Protein AF-A0A8I0S480-F1 (afdb_monomer_lite)

pLDDT: mean 86.96, std 5.34, range [71.5, 93.38]

Sequence (64 aa):
MLFFLLSESDIAKFICRDYDNIPVSKRNQFTSLEEAELAKKRDAKHHLKILKLLRNGGYSIIDL

Foldseek 3Di:
DKKFWAAPVQVVCVLVVVNVVQDPVRRHIDDDPVVNVCCCVVVVVLNTWIWAADPVRDIDTDRD

Structure (mmCIF, N/CA/C/O backbone):
data_AF-A0A8I0S480-F1
#
_entry.id   AF-A0A8I0S480-F1
#
loop_
_atom_site.group_PDB
_atom_site.id
_atom_site.type_symbol
_atom_site.label_atom_id
_atom_site.label_alt_id
_atom_site.label_comp_id
_atom_site.label_asym_id
_atom_site.label_entity_id
_atom_site.label_seq_id
_atom_site.pdbx_PDB_ins_code
_atom_site.Cartn_x
_atom_site.Cartn_y
_atom_site.Cartn_z
_atom_site.occupancy
_atom_site.B_iso_or_equiv
_atom_site.auth_seq_id
_atom_site.auth_comp_id
_atom_site.auth_asym_id
_atom_site.auth_atom_id
_atom_site.pdbx_PDB_model_num
ATOM 1 N N . MET A 1 1 ? 8.839 9.705 2.971 1.00 85.31 1 MET A N 1
ATOM 2 C CA . MET A 1 1 ? 8.818 8.243 2.751 1.00 85.31 1 MET A CA 1
ATOM 3 C C . MET A 1 1 ? 7.353 7.893 2.654 1.00 85.31 1 MET A C 1
ATOM 5 O O . MET A 1 1 ? 6.598 8.489 3.408 1.00 85.31 1 MET A O 1
ATOM 9 N N . LEU A 1 2 ? 6.943 7.080 1.688 1.00 89.44 2 LEU A N 1
ATOM 10 C CA . LEU A 1 2 ? 5.521 6.809 1.464 1.00 89.44 2 LEU A CA 1
ATOM 11 C C . LEU A 1 2 ? 5.218 5.354 1.776 1.00 89.44 2 LEU A C 1
ATOM 13 O O . LEU A 1 2 ? 6.066 4.489 1.559 1.00 89.44 2 LEU A O 1
ATOM 17 N N . PHE A 1 3 ? 4.018 5.103 2.273 1.00 92.06 3 PHE A N 1
ATOM 18 C CA . PHE A 1 3 ? 3.523 3.769 2.568 1.00 92.06 3 PHE A CA 1
ATOM 19 C C . PHE A 1 3 ? 2.209 3.566 1.830 1.00 92.06 3 PHE A C 1
ATOM 21 O O . PHE A 1 3 ? 1.390 4.479 1.773 1.00 92.06 3 PHE A O 1
ATOM 28 N N . PHE A 1 4 ? 2.009 2.383 1.267 1.00 90.69 4 PHE A N 1
ATOM 29 C CA . PHE A 1 4 ? 0.781 2.035 0.570 1.00 90.69 4 PHE A CA 1
ATOM 30 C C . PHE A 1 4 ? 0.210 0.747 1.131 1.00 90.69 4 PHE A C 1
ATOM 32 O O . PHE A 1 4 ? 0.949 -0.209 1.340 1.00 90.69 4 PHE A O 1
ATOM 39 N N . LEU A 1 5 ? -1.101 0.709 1.342 1.00 91.69 5 LEU A N 1
ATOM 40 C CA . LEU A 1 5 ? -1.798 -0.513 1.730 1.00 91.69 5 LEU A CA 1
ATOM 41 C C . LEU A 1 5 ? -2.423 -1.143 0.481 1.00 91.69 5 LEU A C 1
ATOM 43 O O . LEU A 1 5 ? -3.427 -0.642 -0.031 1.00 91.69 5 LEU A O 1
ATOM 47 N N . LEU A 1 6 ? -1.801 -2.209 -0.022 1.00 90.88 6 LEU A N 1
ATOM 48 C CA . LEU A 1 6 ? -2.109 -2.811 -1.322 1.00 90.88 6 LEU A CA 1
ATOM 49 C C . LEU A 1 6 ? -2.231 -4.335 -1.225 1.00 90.88 6 LEU A C 1
ATOM 51 O O . LEU A 1 6 ? -1.652 -4.974 -0.346 1.00 90.88 6 LEU A O 1
ATOM 55 N N . SER A 1 7 ? -2.987 -4.917 -2.155 1.00 89.88 7 SER A N 1
ATOM 56 C CA . SER A 1 7 ? -3.013 -6.368 -2.352 1.00 89.88 7 SER A CA 1
ATOM 57 C C . SER A 1 7 ? -1.706 -6.832 -3.001 1.00 89.88 7 SER A C 1
ATOM 59 O O . SER A 1 7 ? -1.021 -6.031 -3.637 1.00 89.88 7 SER A O 1
ATOM 61 N N . GLU A 1 8 ? -1.364 -8.118 -2.902 1.00 88.25 8 GLU A N 1
ATOM 62 C CA . GLU A 1 8 ? -0.180 -8.657 -3.594 1.00 88.25 8 GLU A CA 1
ATOM 63 C C . GLU A 1 8 ? -0.223 -8.389 -5.106 1.00 88.25 8 GLU A C 1
ATOM 65 O O . GLU A 1 8 ? 0.771 -7.964 -5.696 1.00 88.25 8 GLU A O 1
ATOM 70 N N . SER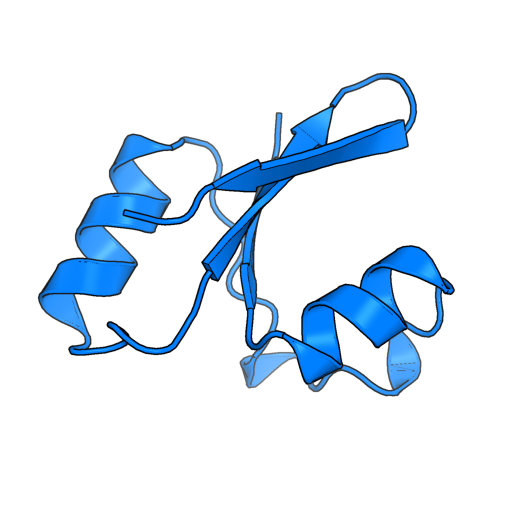 A 1 9 ? -1.399 -8.541 -5.719 1.00 90.06 9 SER A N 1
ATOM 71 C CA . SER A 1 9 ? -1.616 -8.273 -7.140 1.00 90.06 9 SER A CA 1
ATOM 72 C C . SER A 1 9 ? -1.363 -6.808 -7.502 1.00 90.06 9 SER A C 1
ATOM 74 O O . SER A 1 9 ? -0.751 -6.516 -8.528 1.00 90.06 9 SER A O 1
ATOM 76 N N . ASP A 1 10 ? -1.816 -5.871 -6.667 1.00 90.62 10 ASP A N 1
ATOM 77 C CA . ASP A 1 10 ? -1.611 -4.441 -6.914 1.00 90.62 10 ASP A CA 1
ATOM 78 C C . ASP A 1 10 ? -0.170 -4.008 -6.607 1.00 90.62 10 ASP A C 1
ATOM 80 O O . ASP A 1 10 ? 0.348 -3.115 -7.273 1.00 90.62 10 ASP A O 1
ATOM 84 N N . ILE A 1 11 ? 0.518 -4.672 -5.671 1.00 89.62 11 ILE A N 1
ATOM 85 C CA . ILE A 1 11 ? 1.962 -4.491 -5.453 1.00 89.62 11 ILE A CA 1
ATOM 86 C C . ILE A 1 11 ? 2.745 -4.915 -6.696 1.00 89.62 11 ILE A C 1
ATOM 88 O O . ILE A 1 11 ? 3.630 -4.178 -7.128 1.00 89.62 11 ILE A O 1
ATOM 92 N N . ALA A 1 12 ? 2.410 -6.055 -7.306 1.00 89.56 12 ALA A N 1
ATOM 93 C CA . ALA A 1 12 ? 3.067 -6.512 -8.530 1.00 89.56 12 ALA A CA 1
ATOM 94 C C . ALA A 1 12 ? 2.925 -5.482 -9.663 1.00 89.56 12 ALA A C 1
ATOM 96 O O . ALA A 1 12 ? 3.923 -5.081 -10.262 1.00 89.56 12 ALA A O 1
ATOM 97 N N . LYS A 1 13 ? 1.709 -4.965 -9.887 1.00 90.69 13 LYS A N 1
ATOM 98 C CA . LYS A 1 13 ? 1.464 -3.876 -10.848 1.00 90.69 13 LYS A CA 1
ATOM 99 C C . LYS A 1 13 ? 2.270 -2.624 -10.516 1.00 90.69 13 LYS A C 1
ATOM 101 O O . LYS A 1 13 ? 2.877 -2.031 -11.404 1.00 90.69 13 LYS A O 1
ATOM 106 N N . PHE A 1 14 ? 2.322 -2.248 -9.236 1.00 87.00 14 PHE A N 1
ATOM 107 C CA . PHE A 1 14 ? 3.072 -1.083 -8.776 1.00 87.00 14 PHE A CA 1
ATOM 108 C C . PHE A 1 14 ? 4.562 -1.211 -9.123 1.00 87.00 14 PHE A C 1
ATOM 110 O O . PHE A 1 14 ? 5.156 -0.285 -9.671 1.00 87.00 14 PHE A O 1
ATOM 117 N N . ILE A 1 15 ? 5.161 -2.373 -8.854 1.00 85.06 15 ILE A N 1
ATOM 118 C CA . ILE A 1 15 ? 6.573 -2.663 -9.152 1.00 85.06 15 ILE A CA 1
ATOM 119 C C . ILE A 1 15 ? 6.830 -2.639 -10.663 1.00 85.06 15 ILE A C 1
ATOM 121 O O . ILE A 1 15 ? 7.832 -2.083 -11.113 1.00 85.06 15 ILE A O 1
ATOM 125 N N . CYS A 1 16 ? 5.899 -3.173 -11.455 1.00 88.56 16 CYS A N 1
ATOM 126 C CA . CYS A 1 16 ? 5.943 -3.131 -12.916 1.00 88.56 16 CYS A CA 1
ATOM 127 C C . CYS A 1 16 ? 5.664 -1.739 -13.510 1.00 88.56 16 CYS A C 1
ATOM 129 O O . CYS A 1 16 ? 5.691 -1.596 -14.730 1.00 88.56 16 CYS A O 1
ATOM 131 N N . ARG A 1 17 ? 5.430 -0.712 -12.677 1.00 84.56 17 ARG A N 1
ATOM 132 C CA . ARG A 1 17 ? 5.040 0.652 -13.080 1.00 84.56 17 ARG A CA 1
ATOM 133 C C . ARG A 1 17 ? 3.715 0.716 -13.846 1.00 84.56 17 ARG A C 1
ATOM 135 O O . ARG A 1 17 ? 3.444 1.698 -14.531 1.00 84.56 17 ARG A O 1
ATOM 142 N N . ASP A 1 18 ? 2.877 -0.299 -13.682 1.00 87.75 18 ASP A N 1
ATOM 143 C CA . ASP A 1 18 ? 1.541 -0.397 -14.263 1.00 87.75 18 ASP A CA 1
ATOM 144 C C . ASP A 1 18 ? 0.505 0.271 -13.343 1.00 87.75 18 ASP A C 1
ATOM 146 O O . ASP A 1 18 ? -0.402 -0.352 -12.783 1.00 87.75 18 ASP A O 1
ATOM 150 N N . TYR A 1 19 ? 0.709 1.564 -13.089 1.00 81.81 19 TYR A N 1
ATOM 151 C CA . TYR A 1 19 ? -0.076 2.295 -12.096 1.00 81.81 19 TYR A CA 1
ATOM 152 C C . TYR A 1 19 ? -1.530 2.476 -12.526 1.00 81.81 19 TYR A C 1
ATOM 154 O O . TYR A 1 19 ? -2.420 2.439 -11.675 1.00 81.81 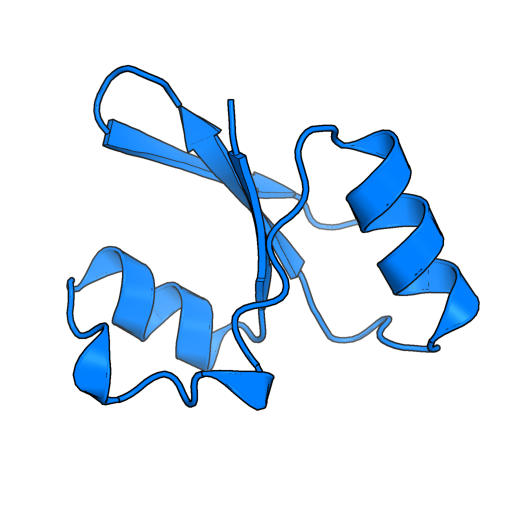19 TYR A O 1
ATOM 162 N N . ASP A 1 20 ? -1.786 2.638 -13.823 1.00 84.38 20 ASP A N 1
ATOM 163 C CA . ASP A 1 20 ? -3.123 2.889 -14.372 1.00 84.38 20 ASP A CA 1
ATOM 164 C C . ASP A 1 20 ? -4.091 1.731 -14.095 1.00 84.38 20 ASP A C 1
ATOM 166 O O . ASP A 1 20 ? -5.282 1.952 -13.879 1.00 84.38 20 ASP A O 1
ATOM 170 N N . ASN A 1 21 ? -3.563 0.512 -13.949 1.00 86.25 21 ASN A N 1
ATOM 171 C CA . ASN A 1 21 ? -4.329 -0.681 -13.587 1.00 86.25 21 ASN A CA 1
ATOM 172 C C . ASN A 1 21 ? -4.517 -0.891 -12.074 1.00 86.25 21 ASN A C 1
ATOM 174 O O . ASN A 1 21 ? -5.063 -1.920 -11.647 1.00 86.25 21 ASN A O 1
ATOM 178 N N . ILE A 1 22 ? -4.092 0.069 -11.248 1.00 84.94 22 ILE A N 1
ATOM 179 C CA . ILE A 1 22 ? -4.404 0.133 -9.818 1.00 84.94 22 ILE A CA 1
ATOM 180 C C . ILE A 1 22 ? -5.483 1.208 -9.624 1.00 84.94 22 ILE A C 1
ATOM 182 O O . ILE A 1 22 ? -5.168 2.397 -9.729 1.00 84.94 22 ILE A O 1
ATOM 186 N N . PRO A 1 23 ? -6.742 0.840 -9.313 1.00 82.62 23 PRO A N 1
ATOM 187 C C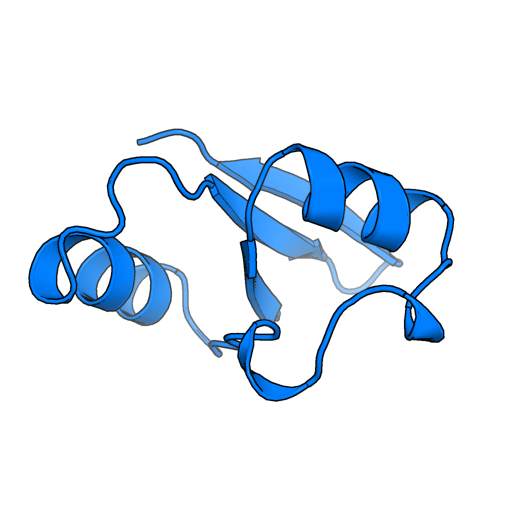A . PRO A 1 23 ? -7.818 1.805 -9.099 1.00 82.62 23 PRO A CA 1
ATOM 188 C C . PRO A 1 23 ? -7.444 2.857 -8.052 1.00 82.62 23 PRO A C 1
ATOM 190 O O . PRO A 1 23 ? -6.929 2.508 -6.990 1.00 82.62 23 PRO A O 1
ATOM 193 N N . VAL A 1 24 ? -7.745 4.135 -8.309 1.00 76.19 24 VAL A N 1
ATOM 194 C CA . VAL A 1 24 ? -7.412 5.246 -7.392 1.00 76.19 24 VAL A CA 1
ATOM 195 C C . VAL A 1 24 ? -7.975 5.014 -5.987 1.00 76.19 24 VAL A C 1
ATOM 197 O O . VAL A 1 24 ? -7.277 5.242 -5.005 1.00 76.19 24 VAL A O 1
ATOM 200 N N . SER A 1 25 ? -9.183 4.451 -5.882 1.00 77.88 25 SER A N 1
ATOM 201 C CA . SER A 1 25 ? -9.822 4.096 -4.606 1.00 77.88 25 SER A CA 1
ATOM 202 C C . SER A 1 25 ? -9.066 3.043 -3.784 1.00 77.88 25 SER A C 1
ATOM 204 O O . SER A 1 25 ? -9.326 2.896 -2.593 1.00 77.88 25 SER A O 1
ATOM 206 N N . LYS A 1 26 ? -8.132 2.305 -4.397 1.00 76.50 26 LYS A N 1
ATOM 207 C CA . LYS A 1 26 ? -7.294 1.291 -3.740 1.00 76.50 26 LYS A CA 1
ATOM 208 C C . LYS A 1 26 ? -5.884 1.787 -3.415 1.00 76.50 26 LYS A C 1
ATOM 210 O O . LYS A 1 26 ? -5.167 1.110 -2.684 1.00 76.50 26 LYS A O 1
ATOM 215 N N . ARG A 1 27 ? -5.480 2.965 -3.904 1.00 76.19 27 ARG A N 1
ATOM 216 C CA . ARG A 1 27 ? -4.156 3.566 -3.660 1.00 76.19 27 ARG A CA 1
ATOM 217 C C . ARG A 1 27 ? -4.114 4.256 -2.292 1.00 76.19 27 ARG A C 1
ATOM 219 O O . ARG A 1 27 ? -3.892 5.459 -2.203 1.00 76.19 27 ARG A O 1
ATOM 226 N N . ASN A 1 28 ? -4.357 3.498 -1.223 1.00 84.25 28 ASN A N 1
ATOM 227 C CA . ASN A 1 28 ? -4.328 4.013 0.147 1.00 84.25 28 ASN A CA 1
ATOM 228 C C . ASN A 1 28 ? -2.896 4.432 0.500 1.00 84.25 28 ASN A C 1
ATOM 230 O O . ASN A 1 28 ? -2.075 3.571 0.811 1.00 84.25 28 ASN A O 1
ATOM 234 N N . GLN A 1 29 ? -2.599 5.726 0.394 1.00 89.62 29 GLN A N 1
ATOM 235 C CA . GLN A 1 29 ? -1.281 6.303 0.638 1.00 89.62 29 GLN A CA 1
ATOM 236 C C . GLN A 1 29 ? -1.209 6.893 2.048 1.00 89.62 29 GLN A C 1
ATOM 238 O O . GLN A 1 29 ? -2.082 7.655 2.454 1.00 89.62 29 GLN A O 1
ATOM 243 N N . PHE A 1 30 ? -0.124 6.596 2.753 1.00 92.38 30 PHE A N 1
ATOM 244 C CA . PHE A 1 30 ? 0.147 7.055 4.111 1.00 92.38 30 PHE A CA 1
ATOM 245 C C . PHE A 1 30 ? 1.543 7.665 4.200 1.00 92.38 30 PHE A C 1
ATOM 247 O O . PHE A 1 30 ? 2.438 7.360 3.397 1.00 92.38 30 PHE A O 1
ATOM 254 N N . THR A 1 31 ? 1.736 8.539 5.186 1.00 92.12 31 THR A N 1
ATOM 255 C CA . THR A 1 31 ? 3.007 9.251 5.383 1.00 92.12 31 THR A CA 1
ATOM 256 C C . THR A 1 31 ? 3.880 8.614 6.458 1.00 92.12 31 THR A C 1
ATOM 258 O O . THR A 1 31 ? 5.095 8.833 6.471 1.00 92.12 31 THR A O 1
ATOM 261 N N . SER A 1 32 ? 3.295 7.753 7.294 1.00 93.19 32 SER A N 1
ATOM 262 C CA . SER A 1 32 ? 3.992 6.967 8.308 1.00 93.19 32 SER A CA 1
ATOM 263 C C . SER A 1 32 ? 3.610 5.480 8.257 1.00 93.19 32 SER A C 1
ATOM 265 O O . SER A 1 32 ? 2.573 5.097 7.713 1.00 93.19 32 SER A O 1
ATOM 267 N N . LEU A 1 33 ? 4.480 4.631 8.817 1.00 91.81 33 LEU A N 1
ATOM 268 C CA . LEU A 1 33 ? 4.202 3.202 8.974 1.00 91.81 33 LEU A CA 1
ATOM 269 C C . LEU A 1 33 ? 3.044 2.983 9.956 1.00 91.81 33 LEU A C 1
ATOM 271 O O . LEU A 1 33 ? 2.160 2.181 9.687 1.00 91.81 33 LEU A O 1
ATOM 275 N N . GLU A 1 34 ? 3.029 3.744 11.050 1.00 92.94 34 GLU A N 1
ATOM 276 C CA . GLU A 1 34 ? 2.003 3.672 12.091 1.00 92.94 34 GLU A CA 1
ATOM 277 C C . GLU A 1 34 ? 0.599 3.959 11.537 1.00 92.94 34 GLU A C 1
ATOM 279 O O . GLU A 1 34 ? -0.334 3.205 11.804 1.00 92.94 34 GLU A O 1
ATOM 284 N N . GLU A 1 35 ? 0.449 4.982 10.687 1.00 91.94 35 GLU A N 1
ATOM 285 C CA . GLU A 1 35 ? -0.817 5.275 9.999 1.00 91.94 35 GLU A CA 1
ATOM 286 C C . GLU A 1 35 ? -1.289 4.091 9.144 1.00 91.94 35 GLU A C 1
ATOM 288 O O . GLU A 1 35 ? -2.465 3.720 9.183 1.00 91.94 35 GLU A O 1
ATOM 293 N N . ALA A 1 36 ? -0.372 3.472 8.395 1.00 91.31 36 ALA A N 1
ATOM 294 C CA . ALA A 1 36 ? -0.682 2.331 7.540 1.00 91.31 36 ALA A CA 1
ATOM 295 C C . ALA A 1 36 ? -1.061 1.083 8.359 1.00 91.31 36 ALA A C 1
ATOM 297 O O . ALA A 1 36 ? -1.997 0.365 8.001 1.00 91.31 36 ALA A O 1
ATOM 298 N N . GLU A 1 37 ? -0.377 0.834 9.477 1.00 91.38 37 GLU A N 1
ATOM 299 C CA . GLU A 1 37 ? -0.682 -0.263 10.400 1.00 91.38 37 GLU A CA 1
ATOM 300 C C . GLU A 1 37 ? -2.036 -0.082 11.089 1.00 91.38 37 GLU A C 1
ATOM 302 O O . GLU A 1 37 ? -2.831 -1.024 11.158 1.00 91.38 37 GLU A O 1
ATOM 307 N N . LEU A 1 38 ? -2.324 1.128 11.572 1.00 90.69 38 LEU A N 1
ATOM 308 C CA . LEU A 1 38 ? -3.611 1.464 12.176 1.00 90.69 38 LEU A CA 1
ATOM 309 C C . LEU A 1 38 ? -4.744 1.305 11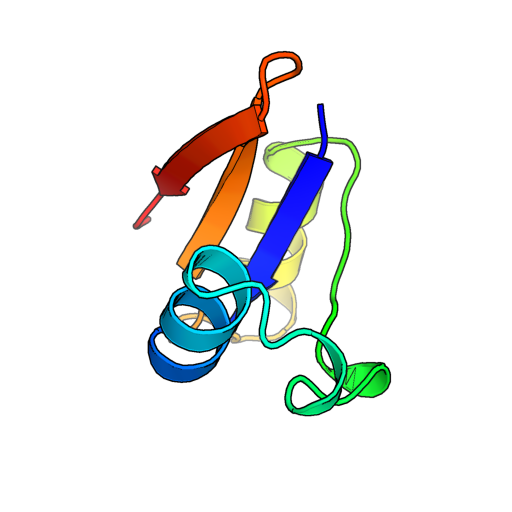.164 1.00 90.69 38 LEU A C 1
ATOM 311 O O . LEU A 1 38 ? -5.769 0.712 11.498 1.00 90.69 38 LEU A O 1
ATOM 315 N N . ALA A 1 39 ? -4.554 1.753 9.921 1.00 88.62 39 ALA A N 1
ATOM 316 C CA . ALA A 1 39 ? -5.528 1.558 8.850 1.00 88.62 39 ALA A CA 1
ATOM 317 C C . ALA A 1 39 ? -5.741 0.068 8.524 1.00 88.62 39 ALA A C 1
ATOM 319 O O . ALA A 1 39 ? -6.885 -0.369 8.386 1.00 88.62 39 ALA A O 1
ATOM 320 N N . LYS A 1 40 ? -4.667 -0.738 8.474 1.00 87.50 40 LYS A N 1
ATOM 321 C CA . LYS A 1 40 ? -4.749 -2.199 8.272 1.00 87.50 40 LYS A CA 1
ATOM 322 C C . LYS A 1 40 ? -5.600 -2.864 9.359 1.00 87.50 40 LYS A C 1
ATOM 324 O O . LYS A 1 40 ? -6.452 -3.692 9.040 1.00 87.50 40 LYS A O 1
ATOM 329 N N . LYS A 1 41 ? -5.387 -2.486 10.626 1.00 86.94 41 LYS A N 1
ATOM 330 C CA . LYS A 1 41 ? -6.105 -3.035 11.791 1.00 86.94 41 LYS A CA 1
ATOM 331 C C . LYS A 1 41 ? -7.555 -2.552 11.872 1.00 86.94 41 LYS A C 1
ATOM 333 O O . LYS A 1 41 ? -8.446 -3.357 12.113 1.00 86.94 41 LYS A O 1
ATOM 338 N N . ARG A 1 42 ? -7.800 -1.254 11.669 1.00 83.75 42 ARG A N 1
ATOM 339 C CA . ARG A 1 42 ? -9.121 -0.627 11.835 1.00 83.75 42 ARG A CA 1
ATOM 340 C C . ARG A 1 42 ? -10.117 -1.053 10.760 1.00 83.75 42 ARG A C 1
ATOM 342 O O . ARG A 1 42 ? -11.279 -1.280 11.075 1.00 83.75 42 ARG A O 1
ATOM 349 N N . ASP A 1 43 ? -9.661 -1.190 9.518 1.00 75.88 43 ASP A N 1
ATOM 350 C CA . ASP A 1 43 ? -10.535 -1.504 8.383 1.00 75.88 43 ASP A CA 1
ATOM 351 C C . ASP A 1 43 ? -10.682 -3.019 8.135 1.00 75.88 43 ASP A C 1
ATOM 353 O O . ASP A 1 43 ? -11.179 -3.423 7.084 1.00 75.88 43 ASP A O 1
ATOM 357 N N . ALA A 1 44 ? -10.197 -3.870 9.053 1.00 75.12 44 ALA A N 1
ATOM 358 C CA . ALA A 1 44 ? -10.112 -5.327 8.885 1.00 75.12 44 ALA A CA 1
ATOM 359 C C . ALA A 1 44 ? -9.411 -5.760 7.576 1.00 75.12 44 ALA A C 1
ATOM 361 O O . ALA A 1 44 ? -9.633 -6.848 7.037 1.00 75.12 44 ALA A O 1
ATOM 362 N N . LYS A 1 45 ? -8.509 -4.919 7.057 1.00 80.25 45 LYS A N 1
ATOM 363 C CA . LYS A 1 45 ? -7.763 -5.129 5.806 1.00 80.25 45 LYS A CA 1
ATOM 364 C C . LYS A 1 45 ? -6.534 -6.019 6.023 1.00 80.25 45 LYS A C 1
ATOM 366 O O . LYS A 1 45 ? -5.485 -5.793 5.430 1.00 80.25 45 LYS A O 1
ATOM 371 N N . HIS A 1 46 ? -6.655 -7.049 6.861 1.00 78.81 46 HIS A N 1
ATOM 372 C CA . HIS A 1 46 ? -5.543 -7.925 7.257 1.00 78.81 46 HIS A CA 1
ATOM 373 C C . HIS A 1 46 ? -4.855 -8.617 6.072 1.00 78.81 46 HIS A C 1
ATOM 375 O O . HIS A 1 46 ? -3.664 -8.895 6.136 1.00 78.81 46 HIS A O 1
ATOM 381 N N . HIS A 1 47 ? -5.594 -8.834 4.982 1.00 84.25 47 HIS A N 1
ATOM 382 C CA . HIS A 1 47 ? -5.106 -9.432 3.740 1.00 84.25 47 HIS A CA 1
ATOM 383 C C . HIS A 1 47 ? -4.246 -8.486 2.880 1.00 84.25 47 HIS A C 1
ATOM 385 O O . HIS A 1 47 ? -3.658 -8.928 1.895 1.00 84.25 47 HIS A O 1
ATOM 391 N N . LEU A 1 48 ? -4.200 -7.186 3.194 1.00 89.12 48 LEU A N 1
ATOM 392 C CA . LEU A 1 48 ? -3.367 -6.223 2.478 1.00 89.12 48 LEU A CA 1
ATOM 393 C C . LEU A 1 48 ? -1.987 -6.112 3.126 1.00 89.12 48 LEU A C 1
ATOM 395 O O . LEU A 1 48 ? -1.840 -6.181 4.348 1.00 89.12 48 LEU A O 1
ATOM 399 N N . LYS A 1 49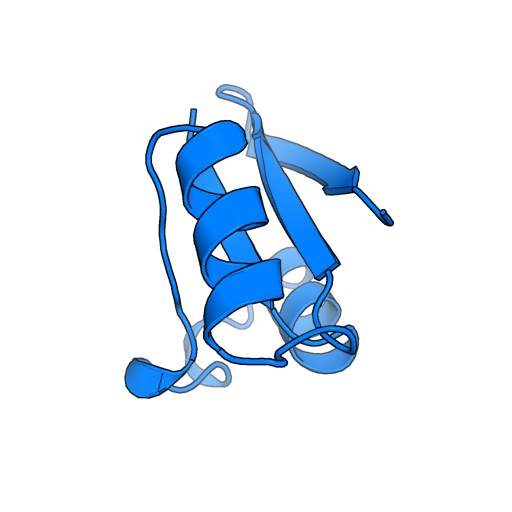 ? -0.976 -5.875 2.295 1.00 91.44 49 LYS A N 1
ATOM 400 C CA . LYS A 1 49 ? 0.408 -5.669 2.724 1.00 91.44 49 LYS A CA 1
ATOM 401 C C . LYS A 1 49 ? 0.769 -4.195 2.658 1.00 91.44 49 LYS A C 1
ATOM 403 O O . LYS A 1 49 ? 0.174 -3.425 1.900 1.00 91.44 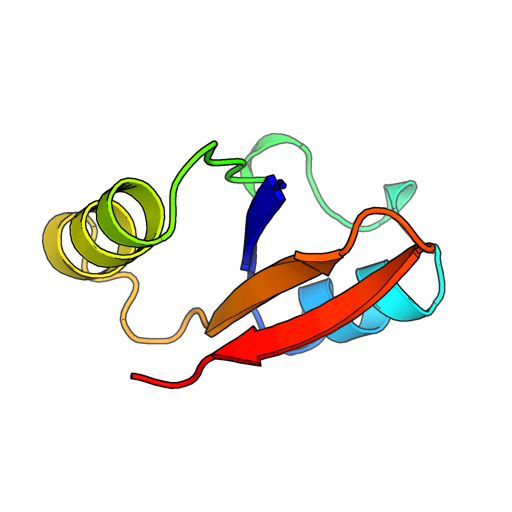49 LYS A O 1
ATOM 408 N N . ILE A 1 50 ? 1.758 -3.807 3.456 1.00 93.12 50 ILE A N 1
ATOM 409 C CA . ILE A 1 50 ? 2.265 -2.437 3.465 1.00 93.12 50 ILE A CA 1
ATOM 410 C C . ILE A 1 50 ? 3.470 -2.364 2.526 1.00 93.12 50 ILE A C 1
ATOM 412 O O . ILE A 1 50 ? 4.522 -2.941 2.791 1.00 93.12 50 ILE A O 1
ATOM 416 N N . LEU A 1 51 ? 3.330 -1.633 1.426 1.00 92.81 51 LEU A N 1
ATOM 417 C CA . LEU A 1 51 ? 4.418 -1.296 0.517 1.00 92.81 51 LEU A CA 1
ATOM 418 C C . LEU A 1 51 ? 5.074 0.012 0.973 1.00 92.81 51 LEU A C 1
ATOM 420 O O . LEU A 1 51 ? 4.484 1.086 0.866 1.00 92.81 51 LEU A O 1
ATOM 424 N N . LYS A 1 52 ? 6.310 -0.066 1.460 1.00 93.38 52 LYS A N 1
ATOM 425 C CA . LYS A 1 52 ? 7.139 1.083 1.842 1.00 93.38 52 LYS A CA 1
ATOM 426 C C . LYS A 1 52 ? 7.977 1.536 0.650 1.00 93.38 52 LYS A C 1
ATOM 428 O O . LYS A 1 52 ? 8.826 0.782 0.186 1.00 93.38 52 LYS A O 1
ATOM 433 N N . LEU A 1 53 ? 7.802 2.779 0.211 1.00 90.75 53 LEU A N 1
ATOM 434 C CA . LEU A 1 53 ? 8.605 3.415 -0.835 1.00 90.75 53 LEU A CA 1
ATOM 435 C C . LEU A 1 53 ? 9.756 4.227 -0.260 1.00 90.75 53 LEU A C 1
ATOM 437 O O . LEU A 1 53 ? 9.557 5.196 0.478 1.00 90.75 53 LEU A O 1
ATOM 441 N N . LEU A 1 54 ? 10.966 3.855 -0.660 1.00 88.94 54 LEU A N 1
ATOM 442 C CA . LEU A 1 54 ? 12.209 4.521 -0.306 1.00 88.94 54 LEU A CA 1
ATOM 443 C C . LEU A 1 54 ? 12.470 5.699 -1.254 1.00 88.94 54 LEU A C 1
ATOM 445 O O . LEU A 1 54 ? 12.032 5.722 -2.403 1.00 88.94 54 LEU A O 1
ATOM 449 N N . ARG A 1 55 ? 13.219 6.701 -0.779 1.00 84.69 55 ARG A N 1
ATOM 450 C CA . ARG A 1 55 ? 13.502 7.928 -1.552 1.00 84.69 55 ARG A CA 1
ATOM 451 C C . ARG A 1 55 ? 14.310 7.682 -2.833 1.00 84.69 55 ARG A C 1
ATOM 453 O O . ARG A 1 55 ? 14.293 8.523 -3.719 1.00 84.69 55 ARG A O 1
ATOM 460 N N . ASN A 1 56 ? 15.005 6.552 -2.927 1.00 86.69 56 ASN A N 1
ATOM 461 C CA . ASN A 1 56 ? 15.787 6.147 -4.095 1.00 86.69 56 ASN A CA 1
ATOM 462 C C . ASN A 1 56 ? 14.971 5.342 -5.127 1.00 86.69 56 ASN A C 1
ATOM 464 O O . ASN A 1 56 ? 15.556 4.758 -6.032 1.00 86.69 56 ASN A O 1
ATOM 468 N N . GLY A 1 57 ? 13.645 5.253 -4.972 1.00 81.19 57 GLY A N 1
ATOM 469 C CA . GLY A 1 57 ? 12.783 4.439 -5.836 1.00 81.19 57 GLY A CA 1
ATOM 470 C C . GLY A 1 57 ? 12.788 2.945 -5.500 1.00 81.19 57 GLY A C 1
ATOM 471 O O . GLY A 1 57 ? 12.042 2.186 -6.112 1.00 81.19 57 GLY A O 1
ATOM 472 N N . GLY A 1 58 ? 13.583 2.517 -4.514 1.00 86.88 58 GLY A N 1
ATOM 473 C CA . GLY A 1 58 ? 13.476 1.183 -3.936 1.00 86.88 58 GLY A CA 1
ATOM 474 C C . GLY A 1 58 ? 12.187 1.021 -3.131 1.00 86.88 58 GLY A C 1
ATOM 475 O O . GLY A 1 58 ? 11.548 1.997 -2.729 1.00 86.88 58 GLY A O 1
ATOM 476 N N . TYR A 1 59 ? 11.821 -0.224 -2.852 1.00 91.06 59 TYR A N 1
ATOM 477 C CA . TYR A 1 59 ? 10.655 -0.541 -2.039 1.00 91.06 59 TYR A CA 1
ATOM 478 C C . TYR A 1 59 ? 10.941 -1.685 -1.066 1.00 91.06 59 TYR A C 1
ATOM 480 O O . TYR A 1 59 ? 11.906 -2.435 -1.209 1.00 91.06 59 TYR A O 1
ATOM 488 N N . SER A 1 60 ? 10.099 -1.816 -0.049 1.00 91.56 60 SER A N 1
ATOM 489 C CA . SER A 1 60 ? 10.078 -2.967 0.855 1.00 91.56 60 SER A CA 1
ATOM 490 C C . SER A 1 60 ? 8.633 -3.344 1.138 1.00 91.56 60 SER A C 1
ATOM 492 O O . SER A 1 60 ? 7.786 -2.464 1.287 1.00 91.56 60 SER A O 1
ATOM 494 N N . ILE A 1 61 ? 8.351 -4.641 1.204 1.00 91.94 61 ILE A N 1
ATOM 495 C CA . ILE A 1 61 ? 7.026 -5.155 1.549 1.00 91.94 61 ILE A CA 1
ATOM 496 C C . ILE A 1 61 ? 7.076 -5.559 3.017 1.00 91.94 61 ILE A C 1
ATOM 498 O O . ILE A 1 61 ? 7.940 -6.334 3.417 1.00 91.94 61 ILE A O 1
ATOM 502 N N . ILE A 1 62 ? 6.178 -4.993 3.810 1.00 88.81 62 ILE A N 1
ATOM 503 C CA . ILE A 1 62 ? 6.034 -5.278 5.231 1.00 88.81 62 ILE A CA 1
ATOM 504 C C . ILE A 1 62 ? 4.779 -6.135 5.390 1.00 88.81 62 ILE A C 1
ATOM 506 O O . ILE A 1 62 ? 3.670 -5.704 5.053 1.00 88.81 62 ILE A O 1
ATOM 510 N N . ASP A 1 63 ? 4.990 -7.356 5.875 1.00 80.25 63 ASP A N 1
ATOM 511 C CA . ASP A 1 63 ? 3.944 -8.301 6.252 1.00 80.25 63 ASP A CA 1
ATOM 512 C C . ASP A 1 63 ? 3.923 -8.380 7.786 1.00 80.25 63 ASP A C 1
ATOM 514 O O . ASP A 1 63 ? 4.955 -8.653 8.401 1.00 80.25 63 ASP A O 1
ATOM 518 N N . LEU A 1 64 ? 2.781 -8.034 8.383 1.00 71.50 64 LEU A N 1
ATOM 519 C CA . LEU A 1 64 ? 2.541 -7.924 9.831 1.00 71.50 64 LEU A CA 1
ATOM 520 C C . LEU A 1 64 ? 1.315 -8.737 10.206 1.00 71.50 64 LEU A C 1
ATOM 522 O O . LEU A 1 64 ? 0.300 -8.557 9.480 1.00 71.50 64 LEU A O 1
#

Radius of gyration: 10.9 Å; chains: 1; bounding box: 26×19×26 Å

Secondary structure (DSSP, 8-state):
-EEEEE-HHHHHHHHTT-GGGS-GGG-EEESSHHHHHHHHHHTT-TT-EEEEEPTTS-EEEE--